Protein AF-A0A183KZ69-F1 (afdb_monomer)

Radius of gyration: 14.69 Å; Cα contacts (8 Å, |Δi|>4): 63; chains: 1; bounding box: 33×24×40 Å

InterPro domains:
  IPR016024 Armadillo-type fold [SSF48371] (3-105)
  IPR039762 Nonsense-mediated mRNA decay protein Nmd2/UPF2 [PTHR12839] (3-101)

Mean predicted aligned error: 5.06 Å

Secondary structure (DSSP, 8-state):
-HHHHHHHHHH-TTHHHHHHHHHHHHHHGGGSGGGS-HHHHHHHHHHHHHHHHTTSS-SHHHHHHHHHHHHHHHHT-SSS-TTHHHHHHHHHHHIIIII----GGG-

Foldseek 3Di:
DQVVLVVCVVVPVCSLVVVVVVLVVVLVVCPPVVPDPLVVVLVSLLVLLVCVLVCSHVDCVSVVSSVVSVCSLVVVCDPPNPCVVSVVSNCVRCVCPNVVDDDPVND

Organism: NCBI:txid6186

pLDDT: mean 87.37, std 9.24, range [54.28, 97.94]

Sequence (107 aa):
MLKLCSAMYQRYSDFGVLFFDAWKKSFSSHKDLKNTNLSKLRVDLALFADLNTIGIFRDADGIRLLAGQLTLLTANDHDNFSNIGIISSFCRHCSDDWIGVIPRRIR

Structure (mmCIF, N/CA/C/O backbone):
data_AF-A0A183KZ69-F1
#
_entry.id   AF-A0A183KZ69-F1
#
loop_
_atom_site.group_PDB
_atom_site.id
_atom_site.type_symbol
_atom_site.label_atom_id
_atom_site.label_alt_id
_atom_site.label_comp_id
_atom_site.label_asym_id
_atom_site.label_entity_id
_atom_site.label_seq_id
_atom_site.pdbx_PDB_ins_code
_atom_site.Cartn_x
_atom_site.Cartn_y
_atom_site.Cartn_z
_atom_site.occupancy
_atom_site.B_iso_or_equiv
_atom_site.auth_seq_id
_atom_site.auth_comp_id
_atom_site.auth_asym_id
_atom_site.auth_atom_id
_atom_site.pdbx_PDB_model_num
ATOM 1 N N . MET A 1 1 ? -3.503 -11.458 8.257 1.00 89.06 1 MET A N 1
ATOM 2 C CA . MET A 1 1 ? -3.144 -10.055 8.552 1.00 89.06 1 MET A CA 1
ATOM 3 C C . MET A 1 1 ? -4.375 -9.154 8.622 1.00 89.06 1 MET A C 1
ATOM 5 O O . MET A 1 1 ? -4.654 -8.652 9.699 1.00 89.06 1 MET A O 1
ATOM 9 N N . LEU A 1 2 ? -5.166 -9.025 7.548 1.00 94.19 2 LEU A N 1
ATOM 10 C CA . LEU A 1 2 ? -6.314 -8.099 7.483 1.00 94.19 2 LEU A CA 1
ATOM 11 C C . LEU A 1 2 ? -7.302 -8.220 8.652 1.00 94.19 2 LEU A C 1
ATOM 13 O O . LEU A 1 2 ? -7.578 -7.227 9.307 1.00 94.19 2 LEU A O 1
ATOM 17 N N . LYS A 1 3 ? -7.740 -9.441 8.998 1.00 96.06 3 LYS A N 1
ATOM 18 C CA . LYS A 1 3 ? -8.649 -9.679 10.140 1.00 96.06 3 LYS A CA 1
ATOM 19 C C . LYS A 1 3 ? -8.110 -9.139 11.471 1.00 96.06 3 LYS A C 1
ATOM 21 O O . LYS A 1 3 ? -8.874 -8.602 12.265 1.00 96.06 3 LYS A O 1
ATOM 26 N N . LEU A 1 4 ? -6.802 -9.270 11.704 1.00 96.81 4 LEU A N 1
ATOM 27 C CA . LEU A 1 4 ? -6.155 -8.745 12.907 1.00 96.81 4 LEU A CA 1
ATOM 28 C C . LEU A 1 4 ? -6.155 -7.213 12.886 1.00 96.81 4 LEU A C 1
ATOM 30 O O . LEU A 1 4 ? -6.543 -6.598 13.871 1.00 96.81 4 LEU A O 1
ATOM 34 N N . CYS A 1 5 ? -5.785 -6.602 11.757 1.00 96.56 5 CYS A N 1
ATOM 35 C CA . CYS A 1 5 ? -5.833 -5.148 11.594 1.00 96.56 5 CYS A CA 1
ATOM 36 C C . CYS A 1 5 ? -7.255 -4.598 11.771 1.00 96.56 5 CYS A C 1
ATOM 38 O O . CYS A 1 5 ? -7.421 -3.583 12.435 1.00 96.56 5 CYS A O 1
ATOM 40 N N . SER A 1 6 ? -8.283 -5.280 11.255 1.00 96.44 6 SER A N 1
ATOM 41 C CA . SER A 1 6 ? -9.686 -4.903 11.464 1.00 96.44 6 SER A CA 1
ATOM 42 C C . SER A 1 6 ? -10.088 -4.975 12.936 1.00 96.44 6 SER A C 1
ATOM 44 O O . SER A 1 6 ? -10.695 -4.035 13.440 1.00 96.44 6 SER A O 1
ATOM 46 N N . ALA A 1 7 ? -9.722 -6.050 13.642 1.00 97.81 7 ALA A N 1
ATOM 47 C CA . ALA A 1 7 ? -10.009 -6.188 15.070 1.00 97.81 7 ALA A CA 1
ATOM 48 C C . ALA A 1 7 ? -9.314 -5.095 15.899 1.00 97.81 7 ALA A C 1
ATOM 50 O O . ALA A 1 7 ? -9.935 -4.483 16.765 1.00 97.81 7 ALA A O 1
ATOM 51 N N . MET A 1 8 ? -8.047 -4.804 15.588 1.00 97.69 8 MET A N 1
ATOM 52 C CA . MET A 1 8 ? -7.290 -3.713 16.203 1.00 97.69 8 MET A CA 1
ATOM 53 C C . MET A 1 8 ? -7.957 -2.358 15.949 1.00 97.69 8 MET A C 1
ATOM 55 O O . MET A 1 8 ? -8.200 -1.608 16.887 1.00 97.69 8 MET A O 1
ATOM 59 N N . TYR A 1 9 ? -8.316 -2.073 14.698 1.00 96.31 9 TYR A N 1
ATOM 60 C CA . TYR A 1 9 ? -8.951 -0.820 14.301 1.00 96.31 9 TYR A CA 1
ATOM 61 C C . TYR A 1 9 ? -10.309 -0.591 14.978 1.00 96.31 9 TYR A C 1
ATOM 63 O O . TYR A 1 9 ? -10.637 0.527 15.358 1.00 96.31 9 TYR A O 1
ATOM 71 N N . GLN A 1 10 ? -11.100 -1.650 15.164 1.00 96.25 10 GLN A N 1
ATOM 72 C CA . GLN A 1 10 ? -12.394 -1.568 15.851 1.00 96.25 10 GLN A CA 1
ATOM 73 C C . GLN A 1 10 ? -12.255 -1.399 17.370 1.00 96.25 10 GLN A C 1
ATOM 75 O O . GLN A 1 10 ? -13.177 -0.905 18.017 1.00 96.25 10 GLN A O 1
ATOM 80 N N . ARG A 1 11 ? -11.128 -1.828 17.951 1.00 97.94 11 ARG A N 1
ATOM 81 C CA . ARG A 1 11 ? -10.898 -1.814 19.401 1.00 97.94 11 ARG A CA 1
ATOM 82 C C . ARG A 1 11 ? -10.150 -0.573 19.885 1.00 97.94 11 ARG A C 1
ATOM 84 O O . ARG A 1 11 ? -10.402 -0.132 21.004 1.00 97.94 11 ARG A O 1
ATOM 91 N N . TYR A 1 12 ? -9.245 -0.042 19.070 1.00 97.62 12 TYR A N 1
ATOM 92 C CA . TYR A 1 12 ? -8.326 1.034 19.432 1.00 97.62 12 TYR A CA 1
ATOM 93 C C . TYR A 1 12 ? -8.476 2.192 18.442 1.00 97.62 12 TYR A C 1
ATOM 95 O O . TYR A 1 12 ? -8.182 2.050 17.255 1.00 97.62 12 TYR A O 1
ATOM 103 N N . SER A 1 13 ? -8.949 3.340 18.929 1.00 94.62 13 SER A N 1
ATOM 104 C CA . SER A 1 13 ? -9.279 4.507 18.098 1.00 94.62 13 SER A CA 1
ATOM 105 C C . SER A 1 13 ? -8.063 5.163 17.436 1.00 94.62 13 SER A C 1
ATOM 107 O O . SER A 1 13 ? -8.196 5.791 16.389 1.00 94.62 13 SER A O 1
ATOM 109 N N . ASP A 1 14 ? -6.879 5.007 18.021 1.00 95.62 14 ASP A N 1
ATOM 110 C CA . ASP A 1 14 ? -5.603 5.551 17.556 1.00 95.62 14 ASP A CA 1
ATOM 111 C C . ASP A 1 14 ? -4.850 4.614 16.598 1.00 95.62 14 ASP A C 1
ATOM 113 O O . ASP A 1 14 ? -3.944 5.053 15.884 1.00 95.62 14 ASP A O 1
ATOM 117 N N . PHE A 1 15 ? -5.245 3.338 16.524 1.00 96.31 15 PHE A N 1
ATOM 118 C CA . PHE A 1 15 ? -4.543 2.323 15.739 1.00 96.31 15 PHE A CA 1
ATOM 119 C C . PHE A 1 15 ? -4.385 2.717 14.269 1.00 96.31 15 PHE A C 1
ATOM 121 O O . PHE A 1 15 ? -3.289 2.607 13.726 1.00 96.31 15 PHE A O 1
ATOM 128 N N . GLY A 1 16 ? -5.453 3.198 13.622 1.00 94.50 16 GLY A N 1
ATOM 129 C CA . GLY A 1 16 ? -5.409 3.573 12.206 1.00 94.50 16 GLY A CA 1
ATOM 130 C C . GLY A 1 16 ? -4.379 4.666 11.913 1.00 94.50 16 GLY A C 1
ATOM 131 O O . GLY A 1 16 ? -3.603 4.539 10.967 1.00 94.50 16 GLY A O 1
ATOM 132 N N . VAL A 1 17 ? -4.325 5.697 12.763 1.00 94.56 17 VAL A N 1
ATOM 133 C CA . VAL A 1 17 ? -3.405 6.837 12.618 1.00 94.56 17 VAL A CA 1
ATOM 134 C C . VAL A 1 17 ? -1.960 6.393 12.841 1.00 94.56 17 VAL A C 1
ATOM 136 O O . VAL A 1 17 ? -1.103 6.623 11.988 1.00 94.56 17 VAL A O 1
ATOM 139 N N . LEU A 1 18 ? -1.695 5.685 13.942 1.00 96.44 18 LEU A N 1
ATOM 140 C CA . LEU A 1 18 ? -0.353 5.199 14.273 1.00 96.44 18 LEU A CA 1
ATOM 141 C C . LEU A 1 18 ? 0.171 4.211 13.227 1.00 96.44 18 LEU A C 1
ATOM 143 O O . LEU A 1 18 ? 1.345 4.247 12.847 1.00 96.44 18 LEU A O 1
ATOM 147 N N . PHE A 1 19 ? -0.702 3.334 12.734 1.00 96.31 19 PHE A N 1
ATOM 148 C CA . PHE A 1 19 ? -0.337 2.364 11.715 1.00 96.31 19 PHE A CA 1
ATOM 149 C C . PHE A 1 19 ? -0.057 3.043 10.371 1.00 96.31 19 PHE A C 1
ATOM 151 O O . PHE A 1 19 ? 0.918 2.697 9.702 1.00 96.31 19 PHE A O 1
ATOM 158 N N . PHE A 1 20 ? -0.846 4.053 9.999 1.00 96.19 20 PHE A N 1
ATOM 159 C CA . PHE A 1 20 ? -0.597 4.844 8.797 1.00 96.19 20 PHE A CA 1
ATOM 160 C C . PHE A 1 20 ? 0.733 5.609 8.869 1.00 96.19 20 PHE A C 1
ATOM 162 O O . PHE A 1 20 ? 1.501 5.628 7.904 1.00 96.19 20 PHE A O 1
ATOM 169 N N . ASP A 1 21 ? 1.068 6.179 10.028 1.00 95.38 21 ASP A N 1
ATOM 170 C CA . ASP A 1 21 ? 2.365 6.823 10.255 1.00 95.38 21 ASP A CA 1
ATOM 171 C C . ASP A 1 21 ? 3.541 5.851 10.108 1.00 95.38 21 ASP A C 1
ATOM 173 O O . ASP A 1 21 ? 4.574 6.205 9.528 1.00 95.38 21 ASP A O 1
ATOM 177 N N . ALA A 1 22 ? 3.387 4.612 10.578 1.00 95.62 22 ALA A N 1
ATOM 178 C CA . ALA A 1 22 ? 4.386 3.567 10.381 1.00 95.62 22 ALA A CA 1
ATOM 179 C C . ALA A 1 22 ? 4.573 3.225 8.891 1.00 95.62 22 ALA A C 1
ATOM 181 O O . ALA A 1 22 ? 5.710 3.092 8.434 1.00 95.62 22 ALA A O 1
ATOM 182 N N . TRP A 1 23 ? 3.489 3.166 8.110 1.00 95.94 23 TRP A N 1
ATOM 183 C CA . TRP A 1 23 ? 3.556 2.956 6.659 1.00 95.94 23 TRP A CA 1
ATOM 184 C C . TRP A 1 23 ? 4.253 4.095 5.922 1.00 95.94 23 TRP A C 1
ATOM 186 O O . TRP A 1 23 ? 5.123 3.834 5.091 1.00 95.94 23 TRP A O 1
ATOM 196 N N . LYS A 1 24 ? 3.951 5.355 6.264 1.00 94.12 24 LYS A N 1
ATOM 197 C CA . LYS A 1 24 ? 4.662 6.518 5.704 1.00 94.12 24 LYS A CA 1
ATOM 198 C C . LYS A 1 24 ? 6.167 6.417 5.942 1.00 94.12 24 LYS A C 1
ATOM 200 O O . LYS A 1 24 ? 6.947 6.635 5.018 1.00 94.12 24 LYS A O 1
ATOM 205 N N . LYS A 1 25 ? 6.582 6.036 7.156 1.00 93.25 25 LYS A N 1
ATOM 206 C CA . LYS A 1 25 ? 8.000 5.817 7.485 1.00 93.25 25 LYS A CA 1
ATOM 207 C C . LYS A 1 25 ? 8.593 4.666 6.671 1.00 93.25 25 LYS A C 1
A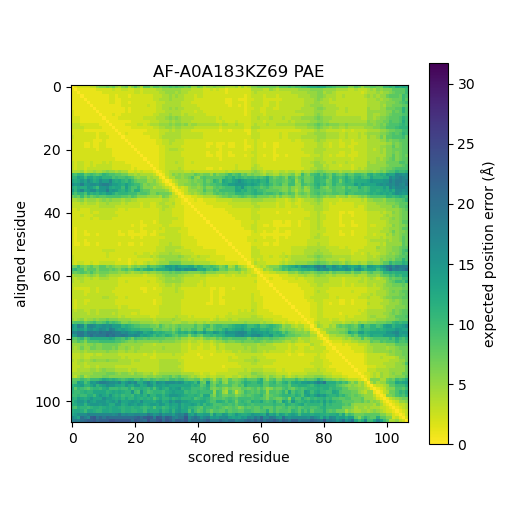TOM 209 O O . LYS A 1 25 ? 9.649 4.849 6.071 1.00 93.25 25 LYS A O 1
ATOM 214 N N . SER A 1 26 ? 7.896 3.532 6.584 1.00 92.12 26 SER A N 1
ATOM 215 C CA . SER A 1 26 ? 8.338 2.378 5.791 1.00 92.12 26 SER A CA 1
ATOM 216 C C . SER A 1 26 ? 8.576 2.764 4.330 1.00 92.12 26 SER A C 1
ATOM 218 O O . SER A 1 26 ? 9.674 2.576 3.815 1.00 92.12 26 SER A O 1
ATOM 220 N N . PHE A 1 27 ? 7.604 3.410 3.685 1.00 91.94 27 PHE A N 1
ATOM 221 C CA . PHE A 1 27 ? 7.716 3.811 2.283 1.00 91.94 27 PHE A CA 1
ATOM 222 C C . PHE A 1 27 ? 8.682 4.972 2.034 1.00 91.94 27 PHE A C 1
ATOM 224 O O . PHE A 1 27 ? 9.283 5.057 0.965 1.00 91.94 27 PHE A O 1
ATOM 231 N N . SER A 1 28 ? 8.915 5.838 3.023 1.00 86.94 28 SER A N 1
ATOM 232 C CA . SER A 1 28 ? 9.925 6.896 2.901 1.00 86.94 28 SER A CA 1
ATOM 233 C C . SER A 1 28 ? 11.351 6.359 2.726 1.00 86.94 28 SER A C 1
ATOM 235 O O . SER A 1 28 ? 12.189 7.050 2.146 1.00 86.94 28 SER A O 1
ATOM 237 N N . SER A 1 29 ? 11.613 5.123 3.169 1.00 79.44 29 SER A N 1
ATOM 238 C CA . SER A 1 29 ? 12.912 4.462 3.006 1.00 79.44 29 SER A CA 1
ATOM 239 C C . SER A 1 29 ? 13.210 4.040 1.561 1.00 79.44 29 SER A C 1
ATOM 241 O O . SER A 1 29 ? 14.368 3.816 1.221 1.00 79.44 29 SER A O 1
ATOM 243 N N . HIS A 1 30 ? 12.198 3.995 0.687 1.00 76.44 30 HIS A N 1
ATOM 244 C CA . HIS A 1 30 ? 12.334 3.518 -0.694 1.00 76.44 30 HIS A CA 1
ATOM 245 C C . HIS A 1 30 ? 12.716 4.597 -1.706 1.00 76.44 30 HIS A C 1
ATOM 247 O O . HIS A 1 30 ? 12.767 4.313 -2.897 1.00 76.44 30 HIS A O 1
ATOM 253 N N . LYS A 1 31 ? 13.021 5.825 -1.261 1.00 70.50 31 LYS A N 1
ATOM 254 C CA . LYS A 1 31 ? 13.475 6.907 -2.156 1.00 70.50 31 LYS A CA 1
ATOM 255 C C . LYS A 1 31 ? 14.710 6.525 -2.979 1.00 70.50 31 LYS A C 1
ATOM 257 O O . LYS A 1 31 ? 14.886 7.060 -4.067 1.00 70.50 31 LYS A O 1
ATOM 262 N N . ASP A 1 32 ? 15.527 5.602 -2.471 1.00 73.06 32 ASP A N 1
ATOM 263 C CA . ASP A 1 32 ? 16.592 4.949 -3.225 1.00 73.06 32 ASP A CA 1
ATOM 264 C C . ASP A 1 32 ? 16.256 3.462 -3.434 1.00 73.06 32 ASP A C 1
ATOM 266 O O . ASP A 1 32 ? 16.406 2.612 -2.547 1.00 73.06 32 ASP A O 1
ATOM 270 N N . LEU A 1 33 ? 15.774 3.145 -4.636 1.00 75.62 33 LEU A N 1
ATOM 271 C CA . LEU A 1 33 ? 15.407 1.785 -5.028 1.00 75.62 33 LEU A CA 1
ATOM 272 C C . LEU A 1 33 ? 16.610 0.832 -5.077 1.00 75.62 33 LEU A C 1
ATOM 274 O O . LEU A 1 33 ? 16.405 -0.371 -4.928 1.00 75.62 33 LEU A O 1
ATOM 278 N N . LYS A 1 34 ? 17.855 1.325 -5.215 1.00 74.31 34 LYS A N 1
ATOM 279 C CA . LYS A 1 34 ? 19.046 0.457 -5.323 1.00 74.31 34 LYS A CA 1
ATOM 280 C C . LYS A 1 34 ? 19.278 -0.399 -4.081 1.00 74.31 34 LYS A C 1
ATOM 282 O O . LYS A 1 34 ? 19.727 -1.533 -4.204 1.00 74.31 34 LYS A O 1
ATOM 287 N N . ASN A 1 35 ? 18.948 0.131 -2.905 1.00 75.56 35 ASN A N 1
ATOM 288 C CA . ASN A 1 35 ? 19.134 -0.551 -1.621 1.00 75.56 35 ASN A CA 1
ATOM 289 C C . ASN A 1 35 ? 17.816 -1.089 -1.044 1.00 75.56 35 ASN A C 1
ATOM 291 O O . ASN A 1 35 ? 17.766 -1.563 0.092 1.00 75.56 35 ASN A O 1
ATOM 295 N N . THR A 1 36 ? 16.730 -1.008 -1.814 1.00 84.62 36 THR A N 1
ATOM 296 C CA . THR A 1 36 ? 15.412 -1.448 -1.372 1.00 84.62 36 THR A CA 1
ATOM 297 C C . THR A 1 36 ? 15.240 -2.946 -1.597 1.00 84.62 36 THR A C 1
ATOM 299 O O . THR A 1 36 ? 15.477 -3.473 -2.682 1.00 84.62 36 THR A O 1
ATOM 302 N N . ASN A 1 37 ? 14.741 -3.649 -0.580 1.00 89.81 37 ASN A N 1
ATOM 303 C CA . ASN A 1 37 ? 14.311 -5.032 -0.741 1.00 89.81 37 ASN A CA 1
ATOM 304 C C . ASN A 1 37 ? 13.020 -5.091 -1.578 1.00 89.81 37 ASN A C 1
ATOM 306 O O . ASN A 1 37 ? 11.908 -4.997 -1.054 1.00 89.81 37 ASN A O 1
ATOM 310 N N . LEU A 1 38 ? 13.182 -5.287 -2.886 1.00 89.69 38 LEU A N 1
ATOM 311 C CA . LEU A 1 38 ? 12.094 -5.351 -3.864 1.00 89.69 38 LEU A CA 1
ATOM 312 C C . LEU A 1 38 ? 11.086 -6.479 -3.587 1.00 89.69 38 LEU A C 1
ATOM 314 O O . LEU A 1 38 ? 9.890 -6.326 -3.841 1.00 89.69 38 LEU A O 1
ATOM 318 N N . SER A 1 39 ? 11.540 -7.600 -3.015 1.00 91.50 39 SER A N 1
ATOM 319 C CA . SER A 1 39 ? 10.649 -8.710 -2.648 1.00 91.50 39 SER A CA 1
ATOM 320 C C . SER A 1 39 ? 9.709 -8.323 -1.510 1.00 91.50 39 SER A C 1
ATOM 322 O O . SER A 1 39 ? 8.528 -8.670 -1.549 1.00 91.50 39 SER A O 1
ATOM 324 N N . LYS A 1 40 ? 10.217 -7.571 -0.526 1.00 92.12 40 LYS A N 1
ATOM 325 C CA . LYS A 1 40 ? 9.404 -7.000 0.551 1.00 92.12 40 LYS A CA 1
ATOM 326 C C . LYS A 1 40 ? 8.449 -5.937 0.013 1.00 92.12 40 LYS A C 1
ATOM 328 O O . LYS A 1 40 ? 7.259 -6.024 0.294 1.00 92.12 40 LYS A O 1
ATOM 333 N N . LEU A 1 41 ? 8.943 -5.003 -0.805 1.00 92.75 41 LEU A N 1
ATOM 334 C CA . LEU A 1 41 ? 8.125 -3.929 -1.378 1.00 92.75 41 LEU A CA 1
ATOM 335 C C . LEU A 1 41 ? 6.912 -4.479 -2.143 1.00 92.75 41 LEU A C 1
ATOM 337 O O . LEU A 1 41 ? 5.803 -3.979 -1.985 1.00 92.75 41 LEU A O 1
ATOM 341 N N . ARG A 1 42 ? 7.089 -5.560 -2.911 1.00 93.06 42 ARG A N 1
ATOM 342 C CA . ARG A 1 42 ? 5.982 -6.226 -3.615 1.00 93.06 42 ARG A CA 1
ATOM 343 C C . ARG A 1 42 ? 4.859 -6.680 -2.678 1.00 93.06 42 ARG A C 1
ATOM 345 O O . ARG A 1 42 ? 3.691 -6.483 -2.996 1.00 93.06 42 ARG A O 1
ATOM 352 N N . VAL A 1 43 ? 5.203 -7.307 -1.55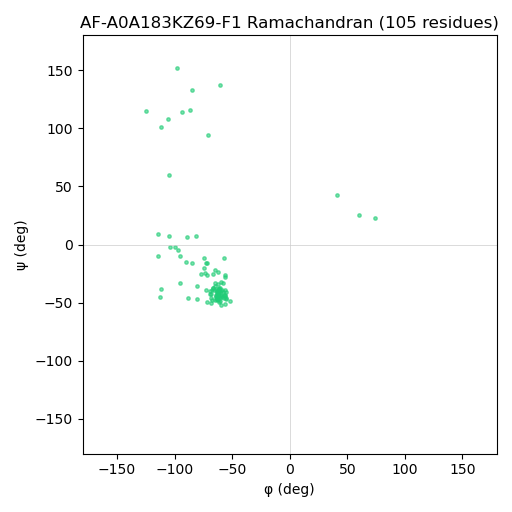3 1.00 94.25 43 VAL A N 1
ATOM 353 C CA . VAL A 1 43 ? 4.214 -7.793 -0.574 1.00 94.25 43 VAL A CA 1
ATOM 354 C C . VAL A 1 43 ? 3.591 -6.626 0.190 1.00 94.25 43 VAL A C 1
ATOM 356 O O . VAL A 1 43 ? 2.384 -6.619 0.424 1.00 94.25 43 VAL A O 1
ATOM 359 N N . ASP A 1 44 ? 4.401 -5.626 0.529 1.00 94.94 44 ASP A N 1
ATOM 360 C CA . ASP A 1 44 ? 3.968 -4.419 1.226 1.00 94.94 44 ASP A CA 1
ATOM 361 C C . ASP A 1 44 ? 2.931 -3.632 0.410 1.00 94.94 44 ASP A C 1
ATOM 363 O O . ASP A 1 44 ? 1.917 -3.220 0.966 1.00 94.94 44 ASP A O 1
ATOM 367 N N . LEU A 1 45 ? 3.128 -3.479 -0.906 1.00 94.69 45 LEU A N 1
ATOM 368 C CA . LEU A 1 45 ? 2.168 -2.802 -1.788 1.00 94.69 45 LEU A CA 1
ATOM 369 C C . LEU A 1 45 ? 0.815 -3.516 -1.840 1.00 94.69 45 LEU A C 1
ATOM 371 O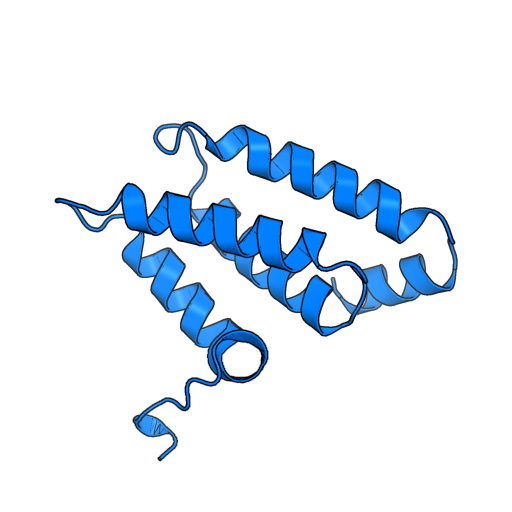 O . LEU A 1 45 ? -0.220 -2.858 -1.756 1.00 94.69 45 LEU A O 1
ATOM 375 N N . ALA A 1 46 ? 0.819 -4.848 -1.945 1.00 93.56 46 ALA A N 1
ATOM 376 C CA . ALA A 1 46 ? -0.411 -5.639 -1.954 1.00 93.56 46 ALA A CA 1
ATOM 377 C C . ALA A 1 46 ? -1.155 -5.530 -0.615 1.00 93.56 46 ALA A C 1
ATOM 379 O O . ALA A 1 46 ? -2.343 -5.223 -0.585 1.00 93.56 46 ALA A O 1
ATOM 380 N N . LEU A 1 47 ? -0.441 -5.693 0.505 1.00 94.62 47 LEU A N 1
ATOM 381 C CA . LEU A 1 47 ? -1.037 -5.564 1.833 1.00 94.62 47 LEU A CA 1
ATOM 382 C C . LEU A 1 47 ? -1.576 -4.149 2.078 1.00 94.62 47 LEU A C 1
ATOM 384 O O . LEU A 1 47 ? -2.648 -3.991 2.655 1.00 94.62 47 LEU A O 1
ATOM 388 N N . PHE A 1 48 ? -0.839 -3.118 1.668 1.00 95.06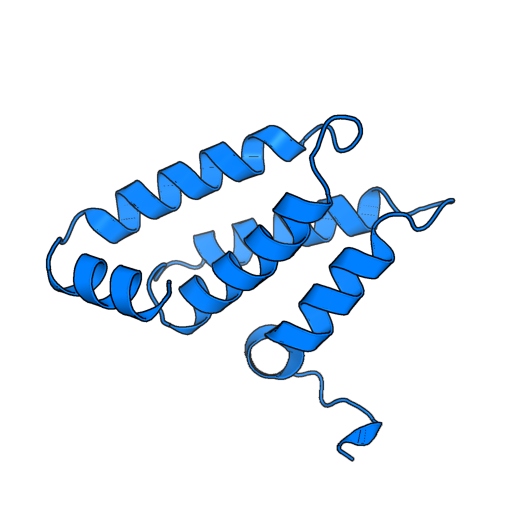 48 PHE A N 1
ATOM 389 C CA . PHE A 1 48 ? -1.258 -1.736 1.852 1.00 95.06 48 PHE A CA 1
ATOM 390 C C . PHE A 1 48 ? -2.510 -1.403 1.031 1.00 95.06 48 PHE A C 1
ATOM 392 O O . PHE A 1 48 ? -3.402 -0.727 1.544 1.00 95.06 48 PHE A O 1
ATOM 399 N N . ALA A 1 49 ? -2.618 -1.913 -0.198 1.00 92.94 49 ALA A N 1
ATOM 400 C CA . ALA A 1 49 ? -3.840 -1.811 -0.989 1.00 92.94 49 ALA A CA 1
ATOM 401 C C . ALA A 1 49 ? -5.016 -2.514 -0.302 1.00 92.94 49 ALA A C 1
ATOM 403 O O . ALA A 1 49 ? -6.038 -1.876 -0.071 1.00 92.94 49 ALA A O 1
ATOM 404 N N . ASP A 1 50 ? -4.848 -3.761 0.145 1.00 92.69 50 ASP A N 1
ATOM 405 C CA . ASP A 1 50 ? -5.908 -4.482 0.858 1.00 92.69 50 ASP A CA 1
ATOM 406 C C . ASP A 1 50 ? -6.389 -3.715 2.103 1.00 92.69 50 ASP A C 1
ATOM 408 O O . ASP A 1 50 ? -7.589 -3.603 2.345 1.00 92.69 50 ASP A O 1
ATOM 412 N N . LEU A 1 51 ? -5.463 -3.146 2.888 1.00 94.12 51 LEU A N 1
ATOM 413 C CA . LEU A 1 51 ? -5.777 -2.345 4.078 1.00 94.12 51 LEU A CA 1
ATOM 414 C C . LEU A 1 51 ? -6.593 -1.088 3.750 1.00 94.12 51 LEU A C 1
ATOM 416 O O . LEU A 1 51 ? -7.487 -0.720 4.515 1.00 94.12 51 LEU A O 1
ATOM 420 N N . ASN A 1 52 ? -6.293 -0.431 2.631 1.00 92.19 52 ASN A N 1
ATOM 421 C CA . ASN A 1 52 ? -7.086 0.691 2.142 1.00 92.19 52 ASN A CA 1
ATOM 422 C C . ASN A 1 52 ? -8.466 0.213 1.649 1.00 92.19 52 ASN A C 1
ATOM 424 O O . ASN A 1 52 ? -9.465 0.826 2.017 1.00 92.19 52 ASN A O 1
ATOM 428 N N . THR A 1 53 ? -8.551 -0.906 0.913 1.00 90.00 53 THR A N 1
ATOM 429 C CA . THR A 1 53 ? -9.826 -1.487 0.443 1.00 90.00 53 THR A CA 1
ATOM 430 C C . THR A 1 53 ? -10.772 -1.785 1.605 1.00 90.00 53 THR A C 1
ATOM 432 O O . THR A 1 53 ? -11.955 -1.466 1.544 1.00 90.00 53 THR A O 1
ATOM 435 N N . ILE A 1 54 ? -10.259 -2.357 2.701 1.00 91.69 54 ILE A N 1
ATOM 436 C CA . ILE A 1 54 ? -11.070 -2.661 3.891 1.00 91.69 54 ILE A CA 1
ATOM 437 C C . ILE A 1 54 ? -11.281 -1.453 4.824 1.00 91.69 54 ILE A C 1
ATOM 439 O O . ILE A 1 54 ? -11.815 -1.611 5.924 1.00 91.69 54 ILE A O 1
ATOM 443 N N . GLY A 1 55 ? -10.857 -0.251 4.420 1.00 90.75 55 GLY A N 1
ATOM 444 C CA . GLY A 1 55 ? -11.146 1.001 5.122 1.00 90.75 55 GLY A CA 1
ATOM 445 C C . GLY A 1 55 ? -10.362 1.228 6.418 1.00 90.75 55 GLY A C 1
ATOM 446 O O . GLY A 1 55 ? -10.818 1.992 7.271 1.00 90.75 55 GLY A O 1
ATOM 447 N N . ILE A 1 56 ? -9.196 0.589 6.588 1.00 93.44 56 ILE A N 1
ATOM 448 C CA . ILE A 1 56 ? -8.305 0.859 7.735 1.00 93.44 56 ILE A CA 1
ATOM 449 C C . ILE A 1 56 ? -7.737 2.281 7.648 1.00 93.44 56 ILE A C 1
ATOM 451 O O . ILE A 1 56 ? -7.622 2.967 8.663 1.00 93.44 56 ILE A O 1
ATOM 455 N N . PHE A 1 57 ? -7.421 2.741 6.435 1.00 91.31 57 PHE A N 1
ATOM 456 C CA . PHE A 1 57 ? -7.010 4.115 6.156 1.00 91.31 57 PHE A CA 1
ATOM 457 C C . PHE A 1 57 ? -8.177 4.821 5.463 1.00 91.31 57 PHE A C 1
ATOM 459 O O . PHE A 1 57 ? -8.524 4.488 4.335 1.00 91.31 57 PHE A O 1
ATOM 466 N N . ARG A 1 58 ? -8.844 5.733 6.177 1.00 71.81 58 ARG A N 1
ATOM 467 C CA . ARG A 1 58 ? -10.103 6.352 5.723 1.00 71.81 58 ARG A CA 1
ATOM 468 C C . ARG A 1 58 ? -9.907 7.562 4.812 1.00 71.81 58 ARG A C 1
ATOM 470 O O . ARG A 1 58 ? -10.846 7.966 4.134 1.00 71.81 58 ARG A O 1
ATOM 477 N N . ASP A 1 59 ? -8.701 8.115 4.785 1.00 77.56 59 ASP A N 1
ATOM 478 C CA . ASP A 1 59 ? -8.410 9.359 4.087 1.00 77.56 59 ASP A CA 1
ATOM 479 C C . ASP A 1 59 ? -7.796 9.113 2.709 1.00 77.56 59 ASP A C 1
ATOM 481 O O . ASP A 1 59 ? -7.041 8.161 2.489 1.00 77.56 59 ASP A O 1
ATOM 485 N N . ALA A 1 60 ? -8.021 10.060 1.794 1.00 85.25 60 ALA A N 1
ATOM 486 C CA . ALA A 1 60 ? -7.399 10.078 0.467 1.00 85.25 60 ALA A CA 1
ATOM 487 C C . ALA A 1 60 ? -5.854 10.080 0.514 1.00 85.25 60 ALA A C 1
ATOM 489 O O . ALA A 1 60 ? -5.196 9.907 -0.513 1.00 85.25 60 ALA A O 1
ATOM 490 N N . ASP A 1 61 ? -5.258 10.306 1.687 1.00 88.38 61 ASP A N 1
ATOM 491 C CA . ASP A 1 61 ? -3.822 10.171 1.932 1.00 88.38 61 ASP A CA 1
ATOM 492 C C . ASP A 1 61 ? -3.315 8.745 1.688 1.00 88.38 61 ASP A C 1
ATOM 494 O O . ASP A 1 61 ? -2.223 8.581 1.144 1.00 88.38 61 ASP A O 1
ATOM 498 N N . GLY A 1 62 ? -4.100 7.718 2.032 1.00 90.81 62 GLY A N 1
ATOM 499 C CA . GLY A 1 62 ? -3.721 6.322 1.805 1.00 90.81 62 GLY A CA 1
ATOM 500 C C . GLY A 1 62 ? -3.562 6.010 0.320 1.00 90.81 62 GLY A C 1
ATOM 501 O O . GLY A 1 62 ? -2.518 5.523 -0.117 1.00 90.81 62 GLY A O 1
ATOM 502 N N . ILE A 1 63 ? -4.544 6.420 -0.480 1.00 88.94 63 ILE A N 1
ATOM 503 C CA . ILE A 1 63 ? -4.520 6.277 -1.941 1.00 88.94 63 ILE A CA 1
ATOM 504 C C . ILE A 1 63 ? -3.350 7.063 -2.547 1.00 88.94 63 ILE A C 1
ATOM 506 O O . ILE A 1 63 ? -2.603 6.526 -3.365 1.00 88.94 63 ILE A O 1
ATOM 510 N N . ARG A 1 64 ? -3.140 8.317 -2.121 1.00 91.50 64 ARG A N 1
ATOM 511 C CA . ARG A 1 64 ? -2.026 9.152 -2.606 1.00 91.50 64 ARG A CA 1
ATOM 512 C C . ARG A 1 64 ? -0.662 8.545 -2.290 1.00 91.50 64 ARG A C 1
ATOM 514 O O . ARG A 1 64 ? 0.229 8.583 -3.137 1.00 91.50 64 ARG A O 1
ATOM 521 N N . LEU A 1 65 ? -0.499 7.961 -1.103 1.00 93.31 65 LEU A N 1
ATOM 522 C CA . LEU A 1 65 ? 0.741 7.298 -0.715 1.00 93.31 65 LEU A CA 1
ATOM 523 C C . LEU A 1 65 ? 1.026 6.084 -1.609 1.00 93.31 65 LEU A C 1
ATOM 525 O O . LEU A 1 65 ? 2.146 5.955 -2.106 1.00 93.31 65 LEU A O 1
ATOM 529 N N . LEU A 1 66 ? 0.017 5.243 -1.866 1.00 92.25 66 LEU A N 1
ATOM 530 C CA . LEU A 1 66 ? 0.150 4.089 -2.760 1.00 92.25 66 LEU A CA 1
ATOM 531 C C . LEU A 1 66 ? 0.483 4.519 -4.195 1.00 92.25 66 LEU A C 1
ATOM 533 O O . LEU A 1 66 ? 1.424 3.997 -4.792 1.00 92.25 66 LEU A O 1
ATOM 537 N N . ALA A 1 67 ? -0.235 5.515 -4.723 1.00 91.19 67 ALA A N 1
ATOM 538 C CA . ALA A 1 67 ? 0.016 6.065 -6.053 1.00 91.19 67 ALA A CA 1
ATOM 539 C C . ALA A 1 67 ? 1.446 6.613 -6.188 1.00 91.19 67 ALA A C 1
ATOM 541 O O . ALA A 1 67 ? 2.098 6.396 -7.211 1.00 91.19 67 ALA A O 1
ATOM 542 N N . GLY A 1 68 ? 1.969 7.260 -5.141 1.00 92.75 68 GLY A N 1
ATOM 543 C CA . GLY A 1 68 ? 3.352 7.730 -5.102 1.00 92.75 68 GLY A CA 1
ATOM 544 C C . GLY A 1 68 ? 4.373 6.594 -5.209 1.00 92.75 68 GLY A C 1
ATOM 545 O O . GLY A 1 68 ? 5.359 6.732 -5.930 1.00 92.75 68 GLY A O 1
ATOM 546 N N . GLN A 1 69 ? 4.125 5.453 -4.557 1.00 92.88 69 GLN A N 1
ATOM 547 C CA . GLN A 1 69 ? 5.015 4.289 -4.658 1.00 92.88 69 GLN A CA 1
ATOM 548 C C . GLN A 1 69 ? 4.985 3.654 -6.053 1.00 92.88 69 GLN A C 1
ATOM 550 O O . GLN A 1 69 ? 6.034 3.328 -6.604 1.00 92.88 69 GLN A O 1
ATOM 555 N N . LEU A 1 70 ? 3.799 3.515 -6.652 1.00 92.06 70 LEU A N 1
ATOM 556 C CA . LEU A 1 70 ? 3.665 2.997 -8.017 1.00 92.06 70 LEU A CA 1
ATOM 557 C C . LEU A 1 70 ? 4.345 3.920 -9.032 1.00 92.06 70 LEU A C 1
ATOM 559 O O . LEU A 1 70 ? 5.084 3.439 -9.886 1.00 92.06 70 LEU A O 1
ATOM 563 N N . THR A 1 71 ? 4.162 5.235 -8.880 1.00 91.75 71 THR A N 1
ATOM 564 C CA . THR A 1 71 ? 4.817 6.248 -9.721 1.00 91.75 71 THR A CA 1
ATOM 565 C C . THR A 1 71 ? 6.336 6.126 -9.639 1.00 91.75 71 THR A C 1
ATOM 567 O O . THR A 1 71 ? 7.005 6.124 -10.670 1.00 91.75 71 THR A O 1
ATOM 570 N N . LEU A 1 72 ? 6.883 5.964 -8.429 1.00 90.69 72 LEU A N 1
ATOM 571 C CA . LEU A 1 72 ? 8.317 5.776 -8.214 1.00 90.69 72 LEU A CA 1
ATOM 572 C C . LEU A 1 72 ? 8.844 4.524 -8.931 1.00 90.69 72 LEU A C 1
ATOM 574 O O . LEU A 1 72 ? 9.884 4.597 -9.582 1.00 90.69 72 LEU A O 1
ATOM 578 N N . LEU A 1 73 ? 8.127 3.398 -8.847 1.00 90.44 73 LEU A N 1
ATOM 579 C CA . LEU A 1 73 ? 8.501 2.161 -9.541 1.00 90.44 73 LEU A CA 1
ATOM 580 C C . LEU A 1 73 ? 8.486 2.340 -11.061 1.00 90.44 73 LEU A C 1
ATOM 582 O O . LEU A 1 73 ? 9.451 1.980 -11.727 1.00 90.44 73 LEU A O 1
ATOM 586 N N . THR A 1 74 ? 7.428 2.944 -11.608 1.00 89.31 74 THR A N 1
ATOM 587 C CA . THR A 1 74 ? 7.319 3.180 -13.055 1.00 89.31 74 THR A CA 1
ATOM 588 C C . THR A 1 74 ? 8.360 4.172 -13.569 1.00 89.31 74 THR A C 1
ATOM 590 O O . THR A 1 74 ? 8.902 3.975 -14.649 1.00 89.31 74 THR A O 1
ATOM 593 N N . ALA A 1 75 ? 8.684 5.211 -12.794 1.00 88.25 75 ALA A N 1
ATOM 594 C CA . ALA A 1 75 ? 9.680 6.217 -13.165 1.00 88.25 75 ALA A CA 1
ATOM 595 C C . ALA A 1 75 ? 11.130 5.711 -13.052 1.00 88.25 75 ALA A C 1
ATOM 597 O O . ALA A 1 75 ? 12.047 6.378 -13.508 1.00 88.25 75 ALA A O 1
ATOM 598 N N . ASN A 1 76 ? 11.365 4.553 -12.430 1.00 84.19 76 ASN A N 1
ATOM 599 C CA . ASN A 1 76 ? 12.686 3.918 -12.397 1.00 84.19 76 ASN A CA 1
ATOM 600 C C . ASN A 1 76 ? 12.832 2.786 -13.432 1.00 84.19 76 ASN A C 1
ATOM 602 O O . ASN A 1 76 ? 13.917 2.227 -13.574 1.00 84.19 76 ASN A O 1
ATOM 606 N N . ASP A 1 77 ? 11.772 2.480 -14.184 1.00 81.38 77 ASP A N 1
ATOM 607 C CA . ASP A 1 77 ? 11.723 1.426 -15.202 1.00 81.38 77 ASP A CA 1
ATOM 608 C C . ASP A 1 77 ? 11.779 2.016 -16.623 1.00 81.38 77 ASP A C 1
ATOM 610 O O . ASP A 1 77 ? 10.863 1.842 -17.425 1.00 81.38 77 ASP A O 1
ATOM 614 N N . HIS A 1 78 ? 12.862 2.733 -16.941 1.00 75.12 78 HIS A N 1
ATOM 615 C CA . HIS A 1 78 ? 13.066 3.298 -18.283 1.00 75.12 78 HIS A CA 1
ATOM 616 C C . HIS A 1 78 ? 13.782 2.335 -19.241 1.00 75.12 78 HIS A C 1
ATOM 618 O O . HIS A 1 78 ? 13.312 2.144 -20.360 1.00 75.12 78 HIS A O 1
ATOM 624 N N . ASP A 1 79 ? 14.868 1.694 -18.791 1.00 74.62 79 ASP A N 1
ATOM 625 C CA . ASP A 1 79 ? 15.731 0.892 -19.677 1.00 74.62 79 ASP A CA 1
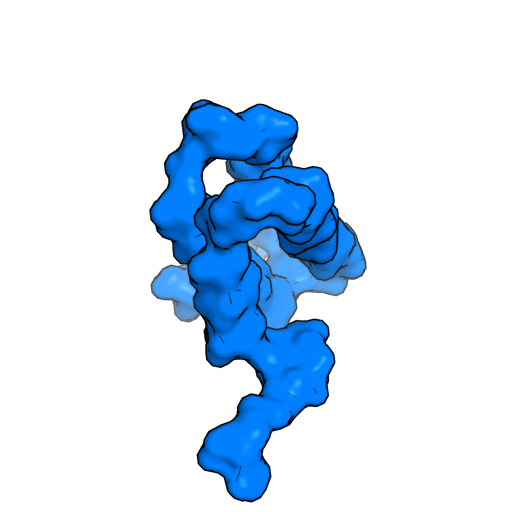ATOM 626 C C . ASP A 1 79 ? 15.689 -0.615 -19.370 1.00 74.62 79 ASP A C 1
ATOM 628 O O . ASP A 1 79 ? 15.562 -1.439 -20.273 1.00 74.62 79 ASP A O 1
ATOM 632 N N . ASN A 1 80 ? 15.761 -0.994 -18.088 1.00 76.06 80 ASN A N 1
ATOM 633 C CA . ASN A 1 80 ? 15.942 -2.393 -17.670 1.00 76.06 80 ASN A CA 1
ATOM 634 C C . ASN A 1 80 ? 14.670 -3.072 -17.129 1.00 76.06 80 ASN A C 1
ATOM 636 O O . ASN A 1 80 ? 14.733 -4.251 -16.780 1.00 76.06 80 ASN A O 1
ATOM 640 N N . PHE A 1 81 ? 13.543 -2.348 -17.044 1.00 83.44 81 PHE A N 1
ATOM 641 C CA . PHE A 1 81 ? 12.228 -2.842 -16.590 1.00 83.44 81 PHE A CA 1
ATOM 642 C C . PHE A 1 81 ? 12.288 -3.782 -15.369 1.00 83.44 81 PHE A C 1
ATOM 644 O O . PHE A 1 81 ? 11.631 -4.826 -15.327 1.00 83.44 81 PHE A O 1
ATOM 651 N N . SER A 1 82 ? 13.113 -3.451 -14.374 1.00 85.00 82 SER A N 1
ATOM 652 C CA . SER A 1 82 ? 13.390 -4.339 -13.243 1.00 85.00 82 SER A CA 1
ATOM 653 C C . SER A 1 82 ? 12.227 -4.414 -12.249 1.00 85.00 82 SER A C 1
ATOM 655 O O . SER A 1 82 ? 12.111 -5.396 -11.511 1.00 85.00 82 SER A O 1
ATOM 657 N N . ASN A 1 83 ? 11.324 -3.430 -12.256 1.00 89.62 83 ASN A N 1
ATOM 658 C CA . ASN A 1 83 ? 10.161 -3.354 -11.375 1.00 89.62 83 ASN A CA 1
ATOM 659 C C . ASN A 1 83 ? 8.866 -3.883 -12.015 1.00 89.62 83 ASN A C 1
ATOM 661 O O . ASN A 1 83 ? 7.856 -4.028 -11.318 1.00 89.62 83 ASN A O 1
ATOM 665 N N . ILE A 1 84 ? 8.873 -4.257 -13.300 1.00 89.50 84 ILE A N 1
ATOM 666 C CA . ILE A 1 84 ? 7.667 -4.702 -14.017 1.00 89.50 84 ILE A CA 1
ATOM 667 C C . ILE A 1 84 ? 6.993 -5.916 -13.367 1.00 89.50 84 ILE A C 1
ATOM 669 O O . ILE A 1 84 ? 5.766 -6.020 -13.346 1.00 89.50 84 ILE A O 1
ATOM 673 N N . GLY A 1 85 ? 7.778 -6.815 -12.763 1.00 90.75 85 GLY A N 1
ATOM 674 C CA . GLY A 1 85 ? 7.250 -7.956 -12.015 1.00 90.75 85 GLY A CA 1
ATOM 675 C C . GLY A 1 85 ? 6.471 -7.540 -10.762 1.00 90.75 85 GLY A C 1
ATOM 676 O O . GLY A 1 85 ? 5.479 -8.177 -10.408 1.00 90.75 85 GLY A O 1
ATOM 677 N N . ILE A 1 86 ? 6.880 -6.447 -10.112 1.00 92.56 86 ILE A N 1
ATOM 678 C CA . ILE A 1 86 ? 6.195 -5.875 -8.947 1.00 92.56 86 ILE A CA 1
ATOM 679 C C . ILE A 1 86 ? 4.886 -5.227 -9.392 1.00 92.56 86 ILE A C 1
ATOM 681 O O . ILE A 1 86 ? 3.833 -5.543 -8.841 1.00 92.56 86 ILE A O 1
ATOM 685 N N . ILE A 1 87 ? 4.941 -4.390 -10.432 1.00 90.69 87 ILE A N 1
ATOM 686 C CA . ILE A 1 87 ? 3.770 -3.697 -10.984 1.00 90.69 87 ILE A CA 1
ATOM 687 C C . ILE A 1 87 ? 2.737 -4.713 -11.488 1.00 90.69 87 ILE A C 1
ATOM 689 O O . ILE A 1 87 ? 1.561 -4.626 -11.148 1.00 90.69 87 ILE A O 1
ATOM 693 N N . SER A 1 88 ? 3.164 -5.739 -12.231 1.00 89.81 88 SER A N 1
ATOM 694 C CA . SER A 1 88 ? 2.258 -6.787 -12.708 1.00 89.81 88 SER A CA 1
ATOM 695 C C . SER A 1 88 ? 1.635 -7.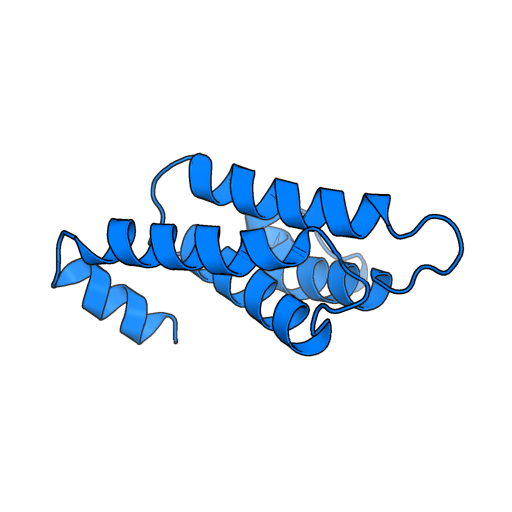587 -11.563 1.00 89.81 88 SER A C 1
ATOM 697 O O . SER A 1 88 ? 0.462 -7.954 -11.661 1.00 89.81 88 SER A O 1
ATOM 699 N N . SER A 1 89 ? 2.395 -7.868 -10.499 1.00 91.38 89 SER A N 1
ATOM 700 C CA . SER A 1 89 ? 1.874 -8.534 -9.301 1.00 91.38 89 SER A CA 1
ATOM 701 C C . SER A 1 89 ? 0.819 -7.675 -8.613 1.00 91.38 89 SER A C 1
ATOM 703 O O . SER A 1 89 ? -0.227 -8.193 -8.234 1.00 91.38 89 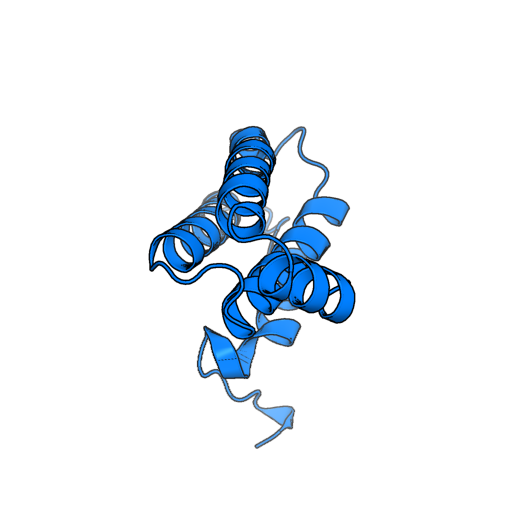SER A O 1
ATOM 705 N N . PHE A 1 90 ? 1.082 -6.374 -8.479 1.00 91.69 90 PHE A N 1
ATOM 706 C CA . PHE A 1 90 ? 0.146 -5.420 -7.899 1.00 91.69 90 PHE A CA 1
ATOM 707 C C . PHE A 1 90 ? -1.156 -5.371 -8.700 1.00 91.69 90 PHE A C 1
ATOM 709 O O . PHE A 1 90 ? -2.223 -5.605 -8.139 1.00 91.69 90 PHE A O 1
ATOM 716 N N . CYS A 1 91 ? -1.066 -5.173 -10.019 1.00 87.81 91 CYS A N 1
ATOM 717 C CA . CYS A 1 91 ? -2.239 -5.145 -10.886 1.00 87.81 91 CYS A CA 1
ATOM 718 C C . CYS A 1 91 ? -3.035 -6.446 -10.799 1.00 87.81 91 CYS A C 1
ATOM 720 O O . CYS A 1 91 ? -4.249 -6.393 -10.746 1.00 87.81 91 CYS A O 1
ATOM 722 N N . ARG A 1 92 ? -2.388 -7.617 -10.743 1.00 85.81 92 ARG A N 1
ATOM 723 C CA . ARG A 1 92 ? -3.107 -8.896 -10.619 1.00 85.81 92 ARG A CA 1
ATOM 724 C C . ARG A 1 92 ? -3.858 -9.033 -9.291 1.00 85.81 92 ARG A C 1
ATOM 726 O O . ARG A 1 92 ? -4.904 -9.666 -9.274 1.00 85.81 92 ARG A O 1
ATOM 733 N N . HIS A 1 93 ? -3.303 -8.507 -8.201 1.00 84.19 93 HIS A N 1
ATOM 734 C CA . HIS A 1 93 ? -3.907 -8.608 -6.869 1.00 84.19 93 HIS A CA 1
ATOM 735 C C . HIS A 1 93 ? -5.015 -7.572 -6.657 1.00 84.19 93 HIS A C 1
ATOM 737 O O . HIS A 1 93 ? -6.010 -7.868 -6.013 1.00 84.19 93 HIS A O 1
ATOM 743 N N . CYS A 1 94 ? -4.851 -6.375 -7.225 1.00 77.94 94 CYS A N 1
ATOM 744 C CA . CYS A 1 94 ? -5.689 -5.213 -6.928 1.00 77.94 94 CYS A CA 1
ATOM 745 C C . CYS A 1 94 ? -6.539 -4.738 -8.125 1.00 77.94 94 CYS A C 1
ATOM 747 O O . CYS A 1 94 ? -7.090 -3.643 -8.063 1.00 77.94 94 CYS A O 1
ATOM 749 N N . SER A 1 95 ? -6.612 -5.482 -9.240 1.00 69.06 95 SER A N 1
ATOM 750 C CA . SER A 1 95 ? -7.138 -4.961 -10.520 1.00 69.06 95 SER A CA 1
ATOM 751 C C . SER A 1 95 ? -8.544 -4.389 -10.427 1.00 69.06 95 SER A C 1
ATOM 753 O O . SER A 1 95 ? -8.784 -3.303 -10.954 1.00 69.06 95 SER A O 1
ATOM 755 N N . ASP A 1 96 ? -9.448 -5.113 -9.773 1.00 69.69 96 ASP A N 1
ATOM 756 C CA . ASP A 1 96 ? -10.879 -4.822 -9.823 1.00 69.69 96 ASP A CA 1
ATOM 757 C C . ASP A 1 96 ? -11.231 -3.680 -8.866 1.00 69.69 96 ASP A C 1
ATOM 759 O O . ASP A 1 96 ? -11.862 -2.709 -9.279 1.00 69.69 96 ASP A O 1
ATOM 763 N N . ASP A 1 97 ? -10.727 -3.742 -7.631 1.00 73.19 97 ASP A N 1
ATOM 764 C CA . ASP A 1 97 ? -11.033 -2.758 -6.587 1.00 73.19 97 ASP A CA 1
ATOM 765 C C . ASP A 1 97 ? -10.269 -1.432 -6.752 1.00 73.19 97 ASP A C 1
ATOM 767 O O . ASP A 1 97 ? -10.737 -0.396 -6.281 1.00 73.19 97 ASP A O 1
ATOM 771 N N . TRP A 1 98 ? -9.097 -1.436 -7.407 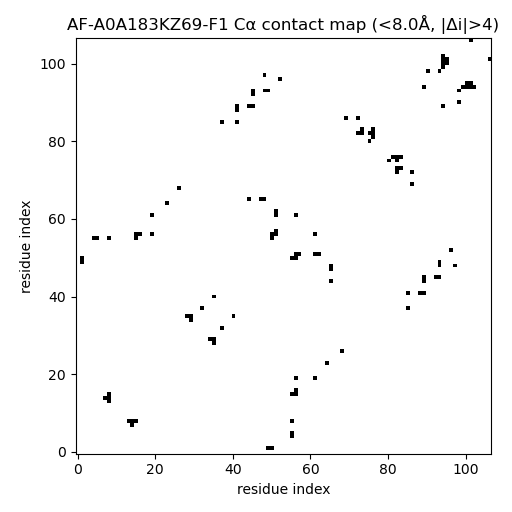1.00 69.19 98 TRP A N 1
ATOM 772 C CA . TRP A 1 98 ? -8.223 -0.252 -7.479 1.00 69.19 98 TRP A CA 1
ATOM 773 C C . TRP A 1 98 ? -8.097 0.377 -8.857 1.00 69.19 98 TRP A C 1
ATOM 775 O O . TRP A 1 98 ? -7.971 1.596 -8.962 1.00 69.19 98 TRP A O 1
ATOM 785 N N . ILE A 1 99 ? -8.047 -0.439 -9.909 1.00 69.44 99 ILE A N 1
ATOM 786 C CA . ILE A 1 99 ? -7.690 0.022 -11.260 1.00 69.44 99 ILE A CA 1
ATOM 787 C C . ILE A 1 99 ? -8.892 -0.125 -12.212 1.00 69.44 99 ILE A C 1
ATOM 789 O O . ILE A 1 99 ? -8.862 0.387 -13.329 1.00 69.44 99 ILE A O 1
ATOM 793 N N . GLY A 1 100 ? -9.964 -0.807 -11.787 1.00 72.00 100 GLY A N 1
ATOM 794 C CA . GLY A 1 100 ? -11.126 -1.110 -12.625 1.00 72.00 100 GLY A CA 1
ATOM 795 C C . GLY A 1 100 ? -10.768 -1.945 -13.859 1.00 72.00 100 GLY A C 1
ATOM 796 O O . GLY A 1 100 ? -11.429 -1.848 -14.893 1.00 72.00 100 GLY A O 1
ATOM 797 N N . VAL A 1 101 ? -9.681 -2.722 -13.793 1.00 68.44 101 VAL A N 1
ATOM 798 C CA . VAL A 1 101 ? -9.167 -3.485 -14.936 1.00 68.44 101 VAL A CA 1
ATOM 799 C C . VAL A 1 101 ? -9.738 -4.887 -14.901 1.00 68.44 101 VAL A C 1
ATOM 801 O O . VAL A 1 101 ? -9.346 -5.682 -14.063 1.00 68.44 101 VAL A O 1
ATOM 804 N N . ILE A 1 102 ? -10.564 -5.232 -15.885 1.00 71.62 102 ILE A N 1
ATOM 805 C CA . ILE A 1 102 ? -11.034 -6.608 -16.072 1.00 71.62 102 ILE A CA 1
ATOM 806 C C . ILE A 1 102 ? -10.010 -7.366 -16.936 1.00 71.62 102 ILE A C 1
ATOM 808 O O . ILE A 1 102 ? -9.805 -7.010 -18.106 1.00 71.62 102 ILE A O 1
ATOM 812 N N . PRO A 1 103 ? -9.339 -8.413 -16.417 1.00 73.62 103 PRO A N 1
ATOM 813 C CA . PRO A 1 103 ? -8.372 -9.182 -17.191 1.00 73.62 103 PRO A CA 1
ATOM 814 C C . PRO A 1 103 ? -9.010 -9.844 -18.420 1.00 73.62 103 PRO A C 1
ATOM 816 O O . PRO A 1 103 ? -10.052 -10.483 -18.322 1.00 73.62 103 PRO A O 1
ATOM 819 N N . ARG A 1 104 ? -8.335 -9.804 -19.581 1.00 76.62 104 ARG A N 1
ATOM 820 C CA . ARG A 1 104 ? -8.855 -10.405 -20.832 1.00 76.62 104 ARG A CA 1
ATOM 821 C C . ARG A 1 104 ? -9.192 -11.897 -20.738 1.00 76.62 104 ARG A C 1
ATOM 823 O O . ARG A 1 104 ? -10.039 -12.349 -21.486 1.00 76.62 104 ARG A O 1
ATOM 830 N N . ARG A 1 105 ? -8.527 -12.658 -19.861 1.00 73.00 105 ARG A N 1
ATOM 831 C CA . ARG A 1 105 ? -8.804 -14.096 -19.654 1.00 73.00 105 ARG A CA 1
ATOM 832 C C . ARG A 1 105 ? -10.112 -14.367 -18.903 1.00 73.00 105 ARG A C 1
ATOM 834 O O . ARG A 1 105 ? -10.546 -15.508 -18.875 1.00 73.00 105 ARG A O 1
ATOM 841 N N . ILE A 1 106 ? -10.665 -13.348 -18.250 1.00 70.06 106 ILE A N 1
ATOM 842 C CA . ILE A 1 106 ? -11.929 -13.408 -17.504 1.00 70.06 106 ILE A CA 1
ATOM 843 C C . ILE A 1 106 ? -13.095 -12.919 -18.392 1.00 70.06 106 ILE A C 1
ATOM 845 O O . ILE A 1 106 ? -14.253 -13.085 -18.024 1.00 70.06 106 ILE A O 1
ATOM 849 N N . ARG A 1 107 ? -12.793 -12.343 -19.566 1.00 54.28 107 ARG A N 1
ATOM 850 C CA . ARG A 1 107 ? -13.778 -11.891 -20.554 1.00 54.28 107 ARG A CA 1
ATOM 851 C C . ARG A 1 107 ? -14.281 -13.032 -21.431 1.00 54.28 107 ARG A C 1
ATOM 853 O O . ARG A 1 107 ? -13.455 -13.903 -21.779 1.00 54.28 107 ARG A O 1
#

Solvent-a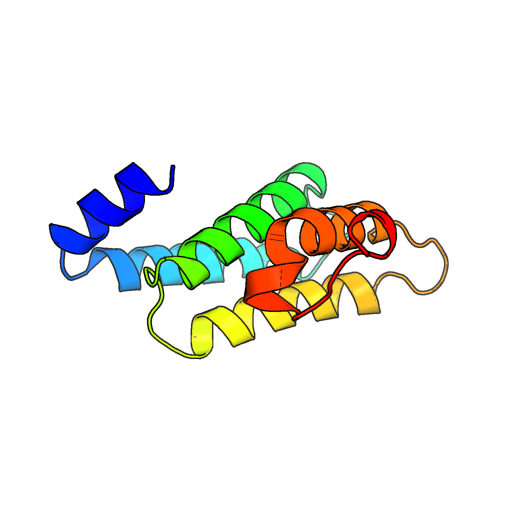ccessible surface area (backbone atoms only — not comparable to full-atom values): 6363 Å² total; per-residue (Å²): 110,68,72,58,54,50,54,46,46,76,73,34,89,59,44,41,60,56,51,51,54,52,48,54,56,59,60,61,65,47,80,50,63,90,82,42,62,62,74,57,50,44,52,50,54,46,53,53,51,52,40,42,74,74,52,57,46,82,50,72,63,53,59,50,53,52,52,51,54,53,49,53,46,59,74,70,36,80,84,77,51,79,44,50,68,44,55,54,50,42,47,71,76,40,19,64,90,73,68,68,49,80,58,74,89,81,102